Protein AF-A0ABD1Y171-F1 (afdb_monomer_lite)

pLDDT: mean 72.18, std 9.62, range [48.12, 85.44]

Radius of gyration: 14.76 Å; chains: 1; bounding box: 31×34×31 Å

Foldseek 3Di:
DAEDEDQQPPPDDVVVVLVVVLVVCVVPDVDNSVPDDYYYDDFHHDPDDPCRVLRVLVVVLVVCVPPDPPPPPCSNPVSVVVSVVPD

Structure (mmCIF, N/CA/C/O backbone):
data_AF-A0ABD1Y171-F1
#
_entry.id   AF-A0ABD1Y171-F1
#
loop_
_atom_site.group_PDB
_atom_site.id
_atom_site.type_symbol
_atom_site.label_atom_id
_atom_site.label_alt_id
_atom_site.label_comp_id
_atom_site.label_asym_id
_atom_site.label_entity_id
_atom_site.label_seq_id
_atom_site.pdbx_PDB_ins_code
_atom_site.Cartn_x
_atom_site.Cartn_y
_atom_site.Cartn_z
_atom_site.occupancy
_atom_site.B_iso_or_equiv
_atom_site.auth_seq_id
_atom_site.auth_comp_id
_atom_site.auth_asym_id
_atom_site.auth_atom_id
_atom_site.pdbx_PDB_model_num
ATOM 1 N N . MET A 1 1 ? -2.211 3.383 11.888 1.00 66.06 1 MET A N 1
ATOM 2 C CA . MET A 1 1 ? -1.293 3.788 10.806 1.00 66.06 1 MET A CA 1
ATOM 3 C C . MET A 1 1 ? -1.741 3.101 9.531 1.00 66.06 1 MET A C 1
ATOM 5 O O . MET A 1 1 ? -1.774 1.874 9.523 1.00 66.06 1 MET A O 1
ATOM 9 N N . LEU A 1 2 ? -2.120 3.870 8.513 1.00 71.56 2 LEU A N 1
ATOM 10 C CA . LEU A 1 2 ? -2.372 3.374 7.158 1.00 71.56 2 LEU A CA 1
ATOM 11 C C . LEU A 1 2 ? -1.104 3.564 6.323 1.00 71.56 2 LEU A C 1
ATOM 13 O O . LEU A 1 2 ? -0.350 4.514 6.537 1.00 71.56 2 LEU A O 1
ATOM 17 N N . ALA A 1 3 ? -0.856 2.639 5.401 1.00 73.62 3 ALA A N 1
ATOM 18 C CA . ALA A 1 3 ? 0.368 2.613 4.619 1.00 73.62 3 ALA A CA 1
ATOM 19 C C . ALA A 1 3 ? 0.083 2.425 3.129 1.00 73.62 3 ALA A C 1
ATOM 21 O O . ALA A 1 3 ? -0.741 1.591 2.759 1.00 73.62 3 ALA A O 1
ATOM 22 N N . HIS A 1 4 ? 0.813 3.162 2.294 1.00 79.19 4 HIS A N 1
ATOM 23 C CA . HIS A 1 4 ? 0.903 2.921 0.858 1.00 79.19 4 HIS A CA 1
ATOM 24 C C . HIS A 1 4 ? 2.208 2.178 0.526 1.00 79.19 4 HIS A C 1
ATOM 26 O O . HIS A 1 4 ? 3.262 2.474 1.099 1.00 79.19 4 HIS A O 1
ATOM 32 N N . LEU A 1 5 ? 2.122 1.200 -0.379 1.00 78.94 5 LEU A N 1
ATOM 33 C CA . LEU A 1 5 ? 3.233 0.377 -0.858 1.00 78.94 5 LEU A CA 1
ATOM 34 C C . LEU A 1 5 ? 3.462 0.678 -2.345 1.00 78.94 5 LEU A C 1
ATOM 36 O O . LEU A 1 5 ? 2.609 0.343 -3.163 1.00 78.94 5 LEU A O 1
ATOM 40 N N . ASP A 1 6 ? 4.613 1.266 -2.677 1.00 80.19 6 ASP A N 1
ATOM 41 C CA . ASP A 1 6 ? 5.059 1.510 -4.057 1.00 80.19 6 ASP A CA 1
ATOM 42 C C . ASP A 1 6 ? 6.498 1.014 -4.227 1.00 80.19 6 ASP A C 1
ATOM 44 O O . ASP A 1 6 ? 7.448 1.641 -3.751 1.00 80.19 6 ASP A O 1
ATOM 48 N N . SER A 1 7 ? 6.653 -0.131 -4.894 1.00 76.88 7 SER A N 1
ATOM 49 C CA . SER A 1 7 ? 7.956 -0.734 -5.180 1.00 76.88 7 SER A CA 1
ATOM 50 C C . SER A 1 7 ? 8.700 -0.071 -6.333 1.00 76.88 7 SER A C 1
ATOM 52 O O . SER A 1 7 ? 9.910 -0.240 -6.412 1.00 76.88 7 SER A O 1
ATOM 54 N N . PHE A 1 8 ? 8.049 0.702 -7.205 1.00 76.69 8 PHE A N 1
ATOM 55 C CA . PHE A 1 8 ? 8.732 1.369 -8.324 1.00 76.69 8 PHE A CA 1
ATOM 56 C C . PHE A 1 8 ? 9.219 2.778 -7.966 1.00 76.69 8 PHE A C 1
ATOM 58 O O . PHE A 1 8 ? 10.162 3.264 -8.586 1.00 76.69 8 PHE A O 1
ATOM 65 N N . ARG A 1 9 ? 8.649 3.367 -6.903 1.00 68.50 9 ARG A N 1
ATOM 66 C CA . ARG A 1 9 ? 8.853 4.738 -6.405 1.00 68.50 9 ARG A CA 1
ATOM 67 C C . ARG A 1 9 ? 8.496 5.809 -7.440 1.00 68.50 9 ARG A C 1
ATOM 69 O O . ARG A 1 9 ? 9.122 5.927 -8.485 1.00 68.50 9 ARG A O 1
ATOM 76 N N . GLY A 1 10 ? 7.539 6.667 -7.093 1.00 67.44 10 GLY A N 1
ATOM 77 C CA . GLY A 1 10 ? 7.200 7.855 -7.888 1.00 67.44 10 GLY A CA 1
ATOM 78 C C . GLY A 1 10 ? 6.260 7.570 -9.058 1.00 67.44 10 GLY A C 1
ATOM 79 O O . GLY A 1 10 ? 6.125 8.400 -9.951 1.00 67.44 10 GLY A O 1
ATOM 80 N N . THR A 1 11 ? 5.592 6.413 -9.050 1.00 69.44 11 THR A N 1
ATOM 81 C CA . THR A 1 11 ? 4.531 6.102 -10.025 1.00 69.44 11 THR A CA 1
ATOM 82 C C . THR A 1 11 ? 3.247 6.872 -9.757 1.00 69.44 11 THR A C 1
ATOM 84 O O . THR A 1 11 ? 2.460 7.097 -10.673 1.00 69.44 11 THR A O 1
ATOM 87 N N . HIS A 1 12 ? 3.038 7.281 -8.508 1.00 73.00 12 HIS A N 1
ATOM 88 C CA . HIS A 1 12 ? 1.825 7.941 -8.057 1.00 73.00 12 HIS A CA 1
ATOM 89 C C . HIS A 1 12 ? 2.173 9.096 -7.120 1.00 73.00 12 HIS A C 1
ATOM 91 O O . HIS A 1 12 ? 3.159 9.026 -6.385 1.00 73.00 12 HIS A O 1
ATOM 97 N N . ASP A 1 13 ? 1.336 10.134 -7.124 1.00 83.88 13 ASP A N 1
ATOM 98 C CA . ASP A 1 13 ? 1.370 11.189 -6.112 1.00 83.8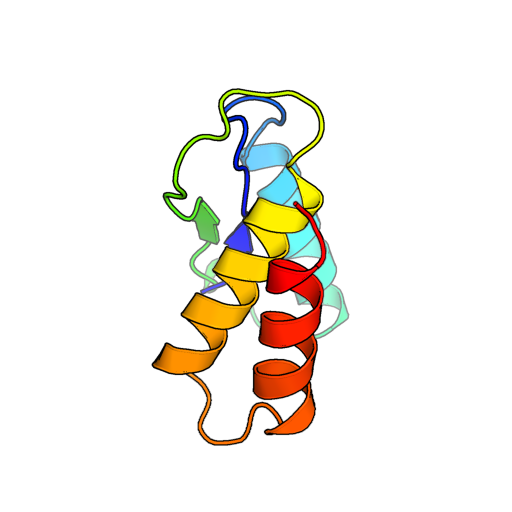8 13 ASP A CA 1
ATOM 99 C C . ASP A 1 13 ? 0.883 10.618 -4.764 1.00 83.88 13 ASP A C 1
ATOM 101 O O . ASP A 1 13 ? -0.285 10.215 -4.657 1.00 83.88 13 ASP A O 1
ATOM 105 N N . PRO A 1 14 ? 1.743 10.561 -3.730 1.00 80.19 14 PRO A N 1
ATOM 106 C CA . PRO A 1 14 ? 1.363 10.030 -2.428 1.00 80.19 14 PRO A CA 1
ATOM 107 C C . PRO A 1 14 ? 0.184 10.770 -1.793 1.00 80.19 14 PRO A C 1
ATOM 109 O O . PRO A 1 14 ? -0.636 10.133 -1.133 1.00 80.19 14 PRO A O 1
ATOM 112 N N . GLU A 1 15 ? 0.053 12.081 -2.017 1.00 83.38 15 GLU A N 1
ATOM 113 C CA . GLU A 1 15 ? -1.029 12.880 -1.431 1.00 83.38 15 GLU A CA 1
ATOM 114 C C . GLU A 1 15 ? -2.389 12.513 -2.027 1.00 83.38 15 GLU A C 1
ATOM 116 O O . GLU A 1 15 ? -3.373 12.372 -1.297 1.00 83.38 15 GLU A O 1
ATOM 121 N N . ALA A 1 16 ? -2.444 12.252 -3.336 1.00 85.44 16 ALA A N 1
ATOM 122 C CA . ALA A 1 16 ? -3.654 11.765 -3.991 1.00 85.44 16 ALA A CA 1
ATOM 123 C C . ALA A 1 16 ? -4.093 10.404 -3.422 1.00 85.44 16 ALA A C 1
ATOM 125 O O . ALA A 1 16 ? -5.276 10.184 -3.150 1.00 85.44 16 ALA A O 1
ATOM 126 N N . ILE A 1 17 ? -3.141 9.502 -3.169 1.00 84.19 17 ILE A N 1
ATOM 127 C CA . ILE A 1 17 ? -3.423 8.201 -2.549 1.00 84.19 17 ILE A CA 1
ATOM 128 C C . ILE A 1 17 ? -3.882 8.371 -1.098 1.00 84.19 17 ILE A C 1
ATOM 130 O O . ILE A 1 17 ? -4.836 7.717 -0.670 1.00 84.19 17 ILE A O 1
ATOM 134 N N . PHE A 1 18 ? -3.244 9.253 -0.330 1.00 85.31 18 PHE A N 1
ATOM 135 C CA . PHE A 1 18 ? -3.639 9.519 1.051 1.00 85.31 18 PHE A CA 1
ATOM 136 C C . PHE A 1 18 ? -5.031 10.129 1.146 1.00 85.31 18 PHE A C 1
ATOM 138 O O . PHE A 1 18 ? -5.786 9.752 2.043 1.00 85.31 18 PHE A O 1
ATOM 145 N N . HIS A 1 19 ? -5.401 11.003 0.212 1.00 84.19 19 HIS A N 1
ATOM 146 C CA . HIS A 1 19 ? -6.754 11.535 0.121 1.00 84.19 19 HIS A CA 1
ATOM 147 C C . HIS A 1 19 ? -7.785 10.413 -0.053 1.00 84.19 19 HIS A C 1
ATOM 149 O O . HIS A 1 19 ? -8.701 10.298 0.759 1.00 84.19 19 HIS A O 1
ATOM 155 N N . VAL A 1 20 ? -7.584 9.522 -1.032 1.00 84.94 20 VAL A N 1
ATOM 156 C CA . VAL A 1 20 ? -8.479 8.374 -1.268 1.00 84.94 20 VAL A CA 1
ATOM 157 C C . VAL A 1 20 ? -8.582 7.484 -0.031 1.00 84.94 20 VAL A C 1
ATOM 159 O O . VAL A 1 20 ? -9.681 7.109 0.379 1.00 84.94 20 VAL A O 1
ATOM 162 N N . LEU A 1 21 ? -7.451 7.163 0.601 1.00 82.88 21 LEU A N 1
ATOM 163 C CA . LEU A 1 21 ? -7.431 6.326 1.798 1.00 82.88 21 LEU A CA 1
ATOM 164 C C . LEU A 1 21 ? -8.167 6.971 2.982 1.00 82.88 21 LEU A C 1
ATOM 166 O O . LEU A 1 21 ? -8.875 6.260 3.693 1.00 82.88 21 LEU A O 1
ATOM 170 N N . ARG A 1 22 ? -8.052 8.292 3.183 1.00 80.94 22 ARG A N 1
ATOM 171 C CA . ARG A 1 22 ? -8.825 9.021 4.205 1.00 80.94 22 ARG A CA 1
ATOM 172 C C . ARG A 1 22 ? -10.322 8.952 3.920 1.00 80.94 22 ARG A C 1
ATOM 174 O O . ARG A 1 22 ? -11.084 8.612 4.819 1.00 80.94 22 ARG A O 1
ATOM 181 N N . THR A 1 23 ? -10.741 9.195 2.677 1.00 81.81 23 THR A N 1
ATOM 182 C CA . THR A 1 23 ? -12.156 9.110 2.282 1.00 81.81 23 THR A CA 1
ATOM 183 C C . THR A 1 23 ? -12.727 7.719 2.540 1.00 81.81 23 THR A C 1
ATOM 185 O O . THR A 1 23 ? -13.780 7.592 3.158 1.00 81.81 23 THR A O 1
ATOM 188 N N . VAL A 1 24 ? -12.025 6.665 2.115 1.00 81.19 24 VAL A N 1
ATOM 189 C CA . VAL A 1 24 ? -12.456 5.276 2.337 1.00 81.19 24 VAL A CA 1
ATOM 190 C C . VAL A 1 24 ? -12.521 4.954 3.830 1.00 81.19 24 VAL A C 1
ATOM 192 O O . VAL A 1 24 ? -13.479 4.332 4.283 1.00 81.19 24 VAL A O 1
ATOM 195 N N . LEU A 1 25 ? -11.540 5.408 4.611 1.00 79.19 25 LEU A N 1
ATOM 196 C CA . LEU A 1 25 ? -11.526 5.205 6.054 1.00 79.19 25 LEU A CA 1
ATOM 197 C C . LEU A 1 25 ? -12.745 5.847 6.737 1.00 79.19 25 LEU A C 1
ATOM 199 O O . LEU A 1 25 ? -13.378 5.176 7.549 1.00 79.19 25 LEU A O 1
ATOM 203 N N . CYS A 1 2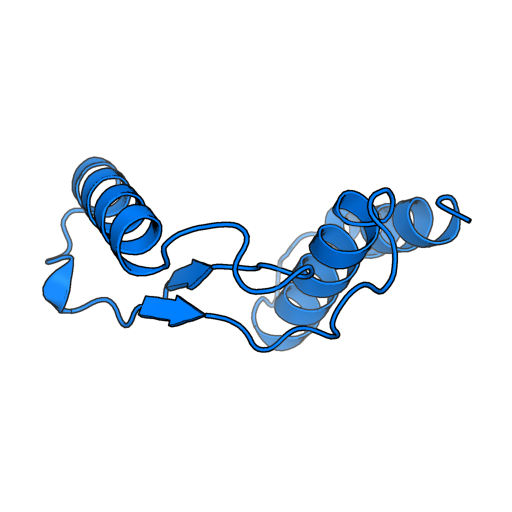6 ? -13.113 7.080 6.368 1.00 76.44 26 CYS A N 1
ATOM 204 C CA . CYS A 1 26 ? -14.303 7.764 6.895 1.00 76.44 26 CYS A CA 1
ATOM 205 C C . CYS A 1 26 ? -15.611 7.024 6.607 1.00 76.44 26 CYS A C 1
ATOM 207 O O . CYS A 1 26 ? -16.561 7.138 7.377 1.00 76.44 26 CYS A O 1
ATOM 209 N N . LEU A 1 27 ? -15.679 6.290 5.491 1.00 79.00 27 LEU A N 1
ATOM 210 C CA . LEU A 1 27 ? -16.868 5.519 5.122 1.00 79.00 27 LEU A CA 1
ATOM 211 C C . LEU A 1 27 ? -17.005 4.229 5.936 1.00 79.00 27 LEU A C 1
ATOM 213 O O . LEU A 1 27 ? -18.118 3.757 6.151 1.00 79.00 27 LEU A O 1
ATOM 217 N N . ILE A 1 28 ? -15.885 3.636 6.356 1.00 77.75 28 ILE A N 1
ATOM 218 C CA . ILE A 1 28 ? -15.859 2.306 6.980 1.00 77.75 28 ILE A CA 1
ATOM 219 C C . ILE A 1 28 ? -15.810 2.404 8.505 1.00 77.75 28 ILE A C 1
ATOM 221 O O . ILE A 1 28 ? -16.340 1.534 9.197 1.00 77.75 28 ILE A O 1
ATOM 225 N N . VAL A 1 29 ? -15.168 3.441 9.046 1.00 75.56 29 VAL A N 1
ATOM 226 C CA . VAL A 1 29 ? -14.924 3.563 10.483 1.00 75.56 29 VAL A CA 1
ATOM 227 C C . VAL A 1 29 ? -15.286 4.975 10.948 1.00 75.56 29 VAL A C 1
ATOM 229 O O . VAL A 1 29 ? -14.821 5.939 10.344 1.00 75.56 29 VAL A O 1
ATOM 232 N N . PRO A 1 30 ? -16.068 5.136 12.034 1.00 75.00 30 PRO A N 1
ATOM 233 C CA . PRO A 1 30 ? -16.399 6.445 12.598 1.00 75.00 30 PRO A CA 1
ATOM 234 C C . PRO A 1 30 ? -15.214 6.997 13.406 1.00 75.00 30 PRO A C 1
ATOM 236 O O . PRO A 1 30 ? -15.300 7.203 14.615 1.00 75.00 30 PRO A O 1
ATOM 239 N N . ILE A 1 31 ? -14.069 7.166 12.749 1.00 76.25 31 ILE A N 1
ATOM 240 C CA . ILE A 1 31 ? -12.853 7.749 13.313 1.00 76.25 31 ILE A CA 1
ATOM 241 C C . ILE A 1 31 ? -12.550 9.014 12.521 1.00 76.25 31 ILE A C 1
ATOM 243 O O . ILE A 1 31 ? -12.717 9.044 11.303 1.00 76.25 31 ILE A O 1
ATOM 247 N N . ASP A 1 32 ? -12.079 10.041 13.222 1.00 76.81 32 ASP A N 1
ATOM 248 C CA . ASP A 1 32 ? -11.503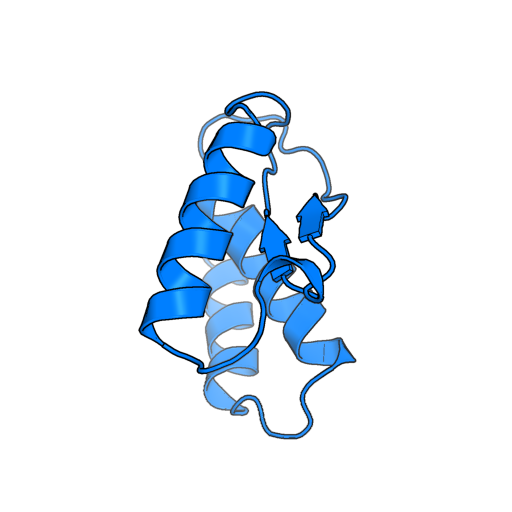 11.219 12.588 1.00 76.81 32 ASP A CA 1
ATOM 249 C C . ASP A 1 32 ? -10.278 10.799 11.739 1.00 76.81 32 ASP A C 1
ATOM 251 O O . ASP A 1 32 ? -9.279 10.314 12.290 1.00 76.81 32 ASP A O 1
ATOM 255 N N . PRO A 1 33 ? -10.340 10.927 10.401 1.00 67.69 33 PRO A N 1
ATOM 256 C CA . PRO A 1 33 ? -9.266 10.504 9.504 1.00 67.69 33 PRO A CA 1
ATOM 257 C C . PRO A 1 33 ? -7.957 11.266 9.743 1.00 67.69 33 PRO A C 1
ATOM 259 O O . PRO A 1 33 ? -6.893 10.741 9.410 1.00 67.69 33 PRO A O 1
ATOM 262 N N . ASP A 1 34 ? -8.005 12.462 10.338 1.00 72.69 34 ASP A N 1
ATOM 263 C CA . ASP A 1 34 ? -6.819 13.276 10.616 1.00 72.69 34 ASP A CA 1
ATOM 264 C C . ASP A 1 34 ? -6.008 12.732 11.798 1.00 72.69 34 ASP A C 1
ATOM 266 O O . ASP A 1 34 ? -4.807 12.987 11.911 1.00 72.69 34 ASP A O 1
ATOM 270 N N . LEU A 1 35 ? -6.619 11.884 12.630 1.00 74.06 35 LEU A N 1
ATOM 271 C CA . LEU A 1 35 ? -5.931 11.146 13.691 1.00 74.06 35 LEU A CA 1
ATOM 272 C C . LEU A 1 35 ? -5.199 9.902 13.170 1.00 74.06 35 LEU A C 1
ATOM 274 O O . LEU A 1 35 ? -4.435 9.267 13.907 1.00 74.06 35 LEU A O 1
ATOM 278 N N . VAL A 1 36 ? -5.408 9.520 11.906 1.00 77.25 36 VAL A N 1
ATOM 279 C CA . VAL A 1 36 ? -4.753 8.352 11.322 1.00 77.25 36 VAL A CA 1
ATOM 280 C C . VAL A 1 36 ? -3.449 8.748 10.652 1.00 77.25 36 VAL A C 1
ATOM 282 O O . VAL A 1 36 ? -3.406 9.352 9.586 1.00 77.25 36 VAL A O 1
ATOM 285 N N . GLN A 1 37 ? -2.348 8.316 11.267 1.00 79.38 37 GLN A N 1
ATOM 286 C CA . GLN A 1 37 ? -1.023 8.453 10.678 1.00 79.38 37 GLN A CA 1
ATOM 287 C C . GLN A 1 37 ? -0.949 7.701 9.339 1.00 79.38 37 GLN A C 1
ATOM 289 O O . GLN A 1 37 ? -1.084 6.471 9.305 1.00 79.38 37 GLN A O 1
ATOM 294 N N . MET A 1 38 ? -0.712 8.451 8.265 1.00 80.31 38 MET A N 1
ATOM 295 C CA . MET A 1 38 ? -0.442 7.946 6.920 1.00 80.31 38 MET A CA 1
ATOM 296 C C . MET A 1 38 ? 1.068 7.840 6.712 1.00 80.31 38 MET A C 1
ATOM 298 O O . MET A 1 38 ? 1.834 8.638 7.254 1.00 80.31 38 MET A O 1
ATOM 302 N N . GLY A 1 39 ? 1.514 6.866 5.927 1.00 80.19 39 GLY A N 1
ATOM 303 C CA . GLY A 1 39 ? 2.920 6.763 5.560 1.00 80.19 39 GLY A CA 1
ATOM 304 C C . GLY A 1 39 ? 3.137 5.990 4.272 1.00 80.19 39 GLY A C 1
ATOM 305 O O . GLY A 1 39 ? 2.372 5.090 3.928 1.00 80.19 39 GLY A O 1
ATOM 306 N N . ILE A 1 40 ? 4.215 6.323 3.571 1.00 75.69 40 ILE A N 1
ATOM 307 C CA . ILE A 1 40 ? 4.758 5.458 2.527 1.00 75.69 40 ILE A CA 1
ATOM 308 C C . ILE A 1 40 ? 5.655 4.449 3.226 1.00 75.69 40 ILE A C 1
ATOM 310 O O . ILE A 1 40 ? 6.546 4.817 3.997 1.00 75.69 40 ILE A O 1
ATOM 314 N N . MET A 1 41 ? 5.417 3.166 2.993 1.00 72.06 41 MET A N 1
ATOM 315 C CA . MET A 1 41 ? 6.347 2.156 3.466 1.00 72.06 41 MET A CA 1
ATOM 316 C C . MET A 1 41 ? 7.569 2.143 2.556 1.00 72.06 41 MET A C 1
ATOM 318 O O . MET A 1 41 ? 7.454 1.941 1.351 1.00 72.06 41 MET A O 1
ATOM 322 N N . ASN A 1 42 ? 8.745 2.333 3.155 1.00 65.56 42 ASN A N 1
ATOM 323 C CA . ASN A 1 42 ? 10.007 2.113 2.466 1.00 65.56 42 ASN A CA 1
ATOM 324 C C . ASN A 1 42 ? 10.111 0.630 2.111 1.00 65.56 42 ASN A C 1
ATOM 326 O O . ASN A 1 42 ? 10.317 -0.214 2.985 1.00 65.56 42 ASN A O 1
ATOM 330 N N . VAL A 1 43 ? 9.937 0.338 0.830 1.00 69.50 43 VAL A N 1
ATOM 331 C CA . VAL A 1 43 ? 10.101 -0.991 0.251 1.00 69.50 43 VAL A CA 1
ATOM 332 C C . VAL A 1 43 ? 11.376 -1.035 -0.580 1.00 69.50 43 VAL A C 1
ATOM 334 O O . VAL A 1 43 ? 11.877 0.007 -1.030 1.00 69.50 43 VAL A O 1
ATOM 337 N N . GLU A 1 44 ? 11.915 -2.243 -0.748 1.00 74.00 44 GLU A N 1
ATOM 338 C CA . GLU A 1 44 ? 12.956 -2.483 -1.742 1.00 74.00 44 GLU A CA 1
ATOM 339 C C . GLU A 1 44 ? 12.432 -2.055 -3.111 1.00 74.00 44 GLU A C 1
ATOM 341 O O . GLU A 1 44 ? 11.294 -2.356 -3.484 1.00 74.00 44 GLU A O 1
ATOM 346 N N . GLN A 1 45 ? 13.247 -1.269 -3.810 1.00 77.06 45 GLN A N 1
ATOM 347 C CA . GLN A 1 45 ? 12.867 -0.733 -5.102 1.00 77.06 45 GLN A CA 1
ATOM 348 C C . GLN A 1 45 ? 13.001 -1.837 -6.147 1.00 77.06 45 GLN A C 1
ATOM 350 O O . GLN A 1 45 ? 14.107 -2.331 -6.388 1.00 77.06 45 GLN A O 1
ATOM 355 N N . GLN A 1 46 ? 11.884 -2.194 -6.777 1.00 80.62 46 GLN A N 1
ATOM 356 C CA . GLN A 1 46 ? 11.890 -3.107 -7.908 1.00 80.62 46 GLN A CA 1
ATOM 357 C C . GLN A 1 46 ? 12.677 -2.466 -9.057 1.00 80.62 46 GLN A C 1
ATOM 359 O O . GLN A 1 46 ? 12.561 -1.267 -9.315 1.00 80.62 46 GLN A O 1
ATOM 364 N N . GLN A 1 47 ? 13.484 -3.270 -9.739 1.00 81.00 47 GLN A N 1
ATOM 365 C CA . GLN A 1 47 ? 14.320 -2.805 -10.851 1.00 81.00 47 GLN A CA 1
ATOM 366 C C . GLN A 1 47 ? 13.667 -3.053 -12.217 1.00 81.00 47 GLN A C 1
ATOM 368 O O . GLN A 1 47 ? 14.154 -2.568 -13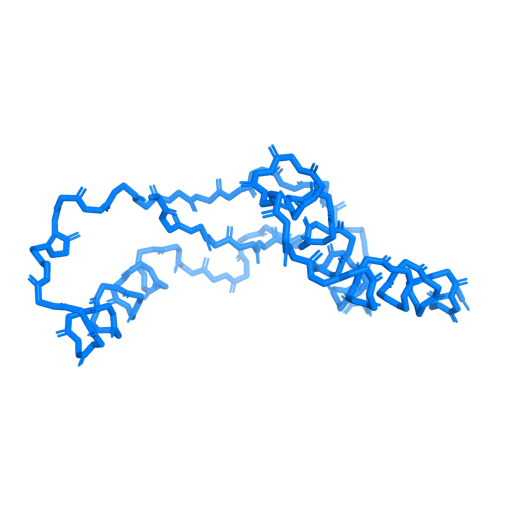.234 1.00 81.00 47 GLN A O 1
ATOM 373 N N . ASP A 1 48 ? 12.562 -3.799 -12.246 1.00 80.25 48 ASP A N 1
ATOM 374 C CA . ASP A 1 48 ? 11.841 -4.176 -13.457 1.00 80.25 48 ASP A CA 1
ATOM 375 C C . ASP A 1 48 ? 10.359 -3.755 -13.395 1.00 80.25 48 ASP A C 1
ATOM 377 O O . ASP A 1 48 ? 9.819 -3.425 -12.338 1.00 80.25 48 ASP A O 1
ATOM 381 N N . GLY A 1 49 ? 9.698 -3.734 -14.554 1.00 79.69 49 GLY A N 1
ATOM 382 C CA . GLY A 1 49 ? 8.298 -3.317 -14.681 1.00 79.69 49 GLY A CA 1
ATOM 383 C C . GLY A 1 49 ? 7.259 -4.423 -14.459 1.00 79.69 49 GLY A C 1
ATOM 384 O O . GLY A 1 49 ? 6.067 -4.145 -14.573 1.00 79.69 49 GLY A O 1
ATOM 385 N N . HIS A 1 50 ? 7.665 -5.666 -14.180 1.00 81.62 50 HIS A N 1
ATOM 386 C CA . HIS A 1 50 ? 6.780 -6.842 -14.189 1.00 81.62 50 HIS A CA 1
ATOM 387 C C . HIS A 1 50 ? 6.654 -7.532 -12.822 1.00 81.62 50 HIS A C 1
ATOM 389 O O . HIS A 1 50 ? 5.712 -8.290 -12.598 1.00 81.62 50 HIS A O 1
ATOM 395 N N . SER A 1 51 ? 7.547 -7.246 -11.876 1.00 81.12 51 SER A N 1
ATOM 396 C CA . SER A 1 51 ? 7.605 -7.883 -10.558 1.00 81.12 51 SER A CA 1
ATOM 397 C C . SER A 1 51 ? 6.836 -7.137 -9.459 1.00 81.12 51 SER A C 1
ATOM 399 O O . SER A 1 51 ? 6.936 -7.496 -8.282 1.00 81.12 51 SER A O 1
ATOM 401 N N . CYS A 1 52 ? 6.018 -6.138 -9.807 1.00 79.44 52 CYS A N 1
ATOM 402 C CA . CYS A 1 52 ? 5.272 -5.326 -8.837 1.00 79.44 52 CYS A CA 1
ATOM 403 C C . CYS A 1 52 ? 4.323 -6.141 -7.955 1.00 79.44 52 CYS A C 1
ATOM 405 O O . CYS A 1 52 ? 4.305 -5.962 -6.736 1.00 79.44 52 CYS A O 1
ATOM 407 N N . GLY A 1 53 ? 3.608 -7.111 -8.534 1.00 79.50 53 GLY A N 1
ATOM 408 C CA . GLY A 1 53 ? 2.747 -8.015 -7.770 1.00 79.50 53 GLY A CA 1
ATOM 409 C C . GLY A 1 53 ? 3.530 -8.844 -6.746 1.00 79.50 53 GLY A C 1
ATOM 410 O O . GLY A 1 53 ? 3.104 -8.981 -5.598 1.00 79.50 53 GLY A O 1
ATOM 411 N N . LYS A 1 54 ? 4.718 -9.335 -7.124 1.00 80.00 54 LYS A N 1
ATOM 412 C CA . LYS A 1 54 ? 5.606 -10.114 -6.246 1.00 80.00 54 LYS A CA 1
ATOM 413 C C . LYS A 1 54 ? 6.108 -9.275 -5.069 1.00 80.00 54 LYS A C 1
ATOM 415 O O . LYS A 1 54 ? 6.009 -9.723 -3.926 1.00 80.00 54 LYS A O 1
ATOM 420 N N . HIS A 1 55 ? 6.564 -8.049 -5.329 1.00 79.25 55 HIS A N 1
ATOM 421 C CA . HIS A 1 55 ? 7.036 -7.123 -4.294 1.00 79.25 55 HIS A CA 1
ATOM 422 C C . HIS A 1 55 ? 5.927 -6.762 -3.296 1.00 79.25 55 HIS A C 1
ATOM 424 O O . HIS A 1 55 ? 6.138 -6.819 -2.081 1.00 79.25 55 HIS A O 1
ATOM 430 N N . VAL A 1 56 ? 4.716 -6.460 -3.781 1.00 78.12 56 VAL A N 1
ATOM 431 C CA . VAL A 1 56 ? 3.559 -6.170 -2.917 1.00 78.12 56 VAL A CA 1
ATOM 432 C C . VAL A 1 56 ? 3.246 -7.359 -2.005 1.00 78.12 56 VAL A C 1
ATOM 434 O O . VAL A 1 56 ? 3.075 -7.183 -0.797 1.00 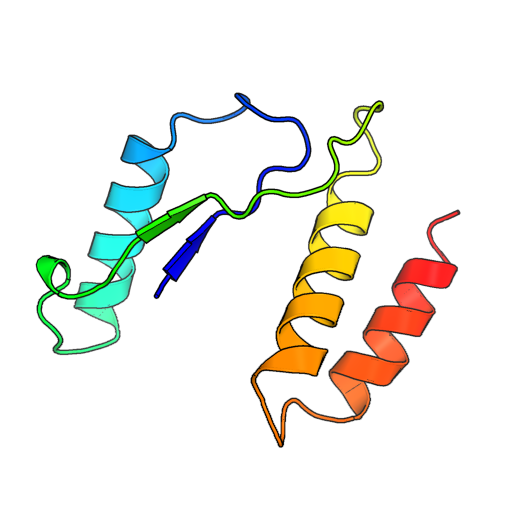78.12 56 VAL A O 1
ATOM 437 N N . LEU A 1 57 ? 3.228 -8.581 -2.543 1.00 76.94 57 LEU A N 1
ATOM 438 C CA . LEU A 1 57 ? 2.933 -9.786 -1.765 1.00 76.94 57 LEU A CA 1
ATOM 439 C C . LEU A 1 57 ? 4.014 -10.101 -0.722 1.00 76.94 57 LEU A C 1
ATOM 441 O O . LEU A 1 57 ? 3.686 -10.430 0.424 1.00 76.94 57 LEU A O 1
ATOM 445 N N . GLN A 1 58 ? 5.296 -9.965 -1.071 1.00 76.88 58 GLN A N 1
ATOM 446 C CA . GLN A 1 58 ? 6.410 -10.122 -0.127 1.00 76.88 58 GLN A CA 1
ATOM 447 C C . GLN A 1 58 ? 6.287 -9.154 1.051 1.00 76.88 58 GLN A C 1
ATOM 449 O O . GLN A 1 58 ? 6.432 -9.555 2.212 1.00 76.88 58 GLN A O 1
ATOM 454 N N . MET A 1 59 ? 5.935 -7.903 0.765 1.00 74.06 59 MET A N 1
ATOM 455 C CA . MET A 1 59 ? 5.770 -6.858 1.769 1.00 74.06 59 MET A CA 1
ATOM 456 C C . MET A 1 59 ? 4.559 -7.084 2.670 1.00 74.06 59 MET A C 1
ATOM 458 O O . MET A 1 59 ? 4.692 -7.004 3.895 1.00 74.06 59 MET A O 1
ATOM 462 N N . LEU A 1 60 ? 3.399 -7.416 2.097 1.00 74.12 60 LEU A N 1
ATOM 463 C CA . LEU A 1 60 ? 2.196 -7.750 2.864 1.00 74.12 60 LEU A CA 1
ATOM 464 C C . LEU A 1 60 ? 2.456 -8.932 3.793 1.00 74.12 60 LEU A C 1
ATOM 466 O O . LEU A 1 60 ? 2.129 -8.882 4.982 1.00 74.12 60 LEU A O 1
ATOM 470 N N . THR A 1 61 ? 3.133 -9.958 3.281 1.00 71.56 61 THR A N 1
ATOM 471 C CA . THR A 1 61 ? 3.476 -11.124 4.086 1.00 71.56 61 THR A CA 1
ATOM 472 C C . THR A 1 61 ? 4.443 -10.749 5.205 1.00 71.56 61 THR A C 1
ATOM 474 O O . THR A 1 61 ? 4.207 -11.105 6.357 1.00 71.56 61 THR A O 1
ATOM 477 N N . GLY A 1 62 ? 5.499 -9.979 4.921 1.00 69.00 62 GLY A N 1
ATOM 478 C CA . GLY A 1 62 ? 6.455 -9.499 5.924 1.00 69.00 62 GLY A CA 1
ATOM 479 C C . GLY A 1 62 ? 5.825 -8.627 7.018 1.00 69.00 62 GLY A C 1
ATOM 480 O O . GLY A 1 62 ? 6.125 -8.811 8.201 1.00 69.00 62 GLY A O 1
ATOM 481 N N . ALA A 1 63 ? 4.916 -7.721 6.652 1.00 64.06 63 ALA A N 1
ATOM 482 C CA . ALA A 1 63 ? 4.179 -6.871 7.588 1.00 64.06 63 ALA A CA 1
ATOM 483 C C . ALA A 1 63 ? 3.228 -7.691 8.476 1.00 64.06 63 ALA A C 1
ATOM 485 O O . ALA A 1 63 ? 3.209 -7.510 9.699 1.00 64.06 63 ALA A O 1
ATOM 486 N N . ALA A 1 64 ? 2.519 -8.661 7.889 1.00 64.31 64 ALA A N 1
ATOM 487 C CA . ALA A 1 64 ? 1.674 -9.605 8.612 1.00 64.31 64 ALA A CA 1
ATOM 488 C C . ALA A 1 64 ? 2.463 -10.407 9.657 1.00 64.31 64 ALA A C 1
ATOM 490 O O . ALA A 1 64 ? 1.990 -10.595 10.780 1.00 64.31 64 ALA A O 1
ATOM 491 N N . LYS A 1 65 ? 3.708 -10.814 9.341 1.00 59.75 65 LYS A N 1
ATOM 492 C CA . LYS A 1 65 ? 4.564 -11.550 10.288 1.00 59.75 65 LYS A CA 1
ATOM 493 C C . LYS A 1 65 ? 4.849 -10.772 11.576 1.00 59.75 65 LYS A C 1
ATOM 495 O O . LYS A 1 65 ? 5.073 -11.417 12.597 1.00 59.75 65 LYS A O 1
ATOM 500 N N . LYS A 1 66 ? 4.878 -9.433 11.528 1.00 56.59 66 LYS A N 1
ATOM 501 C CA . LYS A 1 66 ? 5.333 -8.579 12.639 1.00 56.59 66 LYS A CA 1
ATOM 502 C C . LYS A 1 66 ? 4.214 -8.039 13.532 1.00 56.59 66 LYS A C 1
ATOM 504 O O . LYS A 1 66 ? 4.521 -7.623 14.645 1.00 56.59 66 LYS A O 1
ATOM 509 N N . ARG A 1 67 ? 2.954 -7.989 13.077 1.00 51.78 67 ARG A N 1
ATOM 510 C CA . ARG A 1 67 ? 1.904 -7.225 13.789 1.00 51.78 67 ARG A CA 1
ATOM 511 C C . ARG A 1 67 ? 0.582 -7.936 14.055 1.00 51.78 67 ARG A C 1
ATOM 513 O O . ARG A 1 67 ? -0.210 -7.395 14.817 1.00 51.78 67 ARG A O 1
ATOM 520 N N . VAL A 1 68 ? 0.338 -9.129 13.514 1.00 49.94 68 VAL A N 1
ATOM 521 C CA . VAL A 1 68 ? -0.968 -9.783 13.689 1.00 49.94 68 VAL A CA 1
ATOM 522 C C . VAL A 1 68 ? -0.794 -11.215 14.194 1.00 49.94 68 VAL A C 1
ATOM 524 O O . VAL A 1 68 ? -0.554 -12.142 13.421 1.00 49.94 68 VAL A O 1
ATOM 527 N N . LYS A 1 69 ? -0.931 -11.414 15.513 1.00 48.12 69 LYS A N 1
ATOM 528 C CA . LYS A 1 69 ? -1.214 -12.748 16.066 1.00 48.12 69 LYS A CA 1
ATOM 529 C C . LYS A 1 69 ? -2.636 -13.111 15.629 1.00 48.12 69 LYS A C 1
ATOM 531 O O . LYS A 1 69 ? -3.586 -12.579 16.186 1.00 48.12 69 LYS A O 1
ATOM 536 N N . GLY A 1 70 ? -2.759 -13.947 14.598 1.00 52.59 70 GLY A N 1
ATOM 537 C CA . GLY A 1 70 ? -4.050 -14.379 14.053 1.00 52.59 70 GLY A CA 1
ATOM 538 C C . GLY A 1 70 ? -4.311 -14.012 12.591 1.00 52.59 70 GLY A C 1
ATOM 539 O O . GLY A 1 70 ? -5.383 -14.349 12.103 1.00 52.59 70 GLY A O 1
ATOM 540 N N . LEU A 1 71 ? -3.368 -13.381 11.865 1.00 48.81 71 LEU A N 1
ATOM 541 C CA . LEU A 1 71 ? -3.472 -13.395 10.402 1.00 48.81 71 LEU A CA 1
ATOM 542 C C . LEU A 1 71 ? -3.250 -14.841 9.980 1.00 48.81 71 LEU A C 1
ATOM 544 O O . LEU A 1 71 ? -2.186 -15.406 10.249 1.00 48.81 71 LEU A O 1
ATOM 548 N N . ASP A 1 72 ? -4.312 -15.421 9.439 1.00 54.06 72 ASP A N 1
ATOM 549 C CA . ASP A 1 72 ? -4.498 -16.848 9.269 1.00 54.06 72 ASP A CA 1
ATOM 550 C C . ASP A 1 72 ? -3.238 -17.528 8.714 1.00 54.06 72 ASP A C 1
ATOM 552 O O . ASP A 1 72 ? -2.595 -17.034 7.779 1.00 54.06 72 ASP A O 1
ATOM 556 N N . ARG A 1 73 ? -2.876 -18.670 9.308 1.00 56.88 73 ARG A N 1
ATOM 557 C CA . ARG A 1 73 ? -1.752 -19.512 8.881 1.00 56.88 73 ARG A CA 1
ATOM 558 C C . ARG A 1 73 ? -1.791 -19.749 7.368 1.00 56.88 73 ARG A C 1
ATOM 560 O O . ARG A 1 73 ? -0.737 -19.744 6.739 1.00 56.88 73 ARG A O 1
ATOM 567 N N . CYS A 1 74 ? -2.997 -19.851 6.805 1.00 53.78 74 CYS A N 1
ATOM 568 C CA . CYS A 1 74 ? -3.251 -19.973 5.375 1.00 53.78 74 CYS A CA 1
ATOM 569 C C . CYS A 1 74 ? -2.669 -18.800 4.565 1.00 53.78 74 CYS A C 1
ATOM 571 O O . CYS A 1 74 ? -1.890 -19.018 3.644 1.00 53.78 74 CYS A O 1
ATOM 573 N N . PHE A 1 75 ? -2.927 -17.548 4.959 1.00 54.97 75 PHE A N 1
ATOM 574 C CA . PHE A 1 75 ? -2.428 -16.364 4.244 1.00 54.97 75 PHE A CA 1
ATOM 575 C C . PHE A 1 75 ? -0.899 -16.259 4.287 1.00 54.97 75 PHE A C 1
ATOM 577 O O . PHE A 1 75 ? -0.262 -15.804 3.338 1.00 54.97 75 PHE A O 1
ATOM 584 N N . ARG A 1 76 ? -0.293 -16.702 5.395 1.00 61.34 76 ARG A N 1
ATOM 585 C CA . ARG A 1 76 ? 1.162 -16.714 5.563 1.00 61.34 76 ARG A CA 1
ATOM 586 C C . ARG A 1 76 ? 1.821 -17.837 4.763 1.00 61.34 76 ARG A C 1
ATOM 588 O O . ARG A 1 76 ? 2.840 -17.589 4.132 1.00 61.34 76 ARG A O 1
ATOM 595 N N . GLU A 1 77 ? 1.307 -19.060 4.839 1.00 65.75 77 GLU A N 1
ATOM 596 C CA . GLU A 1 77 ? 1.925 -20.227 4.200 1.00 65.75 77 GLU A CA 1
ATOM 597 C C . GLU A 1 77 ? 1.653 -20.250 2.693 1.00 65.75 77 GLU A C 1
ATOM 599 O O . GLU A 1 77 ? 2.601 -20.372 1.920 1.00 65.75 77 GLU A O 1
ATOM 604 N N . GLU A 1 78 ? 0.409 -20.035 2.265 1.00 65.44 78 GLU A N 1
ATOM 605 C CA . GLU A 1 78 ? 0.050 -20.008 0.842 1.00 65.44 78 GLU A CA 1
ATOM 606 C C . GLU A 1 78 ? 0.547 -18.738 0.148 1.00 65.44 78 GLU A C 1
ATOM 608 O O . GLU A 1 78 ? 1.044 -18.810 -0.971 1.00 65.44 78 GLU A O 1
ATOM 613 N N . GLY A 1 79 ? 0.534 -17.586 0.830 1.00 64.06 79 GLY A N 1
ATOM 614 C CA . GLY A 1 79 ? 1.112 -16.352 0.289 1.00 64.06 79 GLY A CA 1
ATOM 615 C C . GLY A 1 79 ? 2.616 -16.476 0.030 1.00 64.06 79 GLY A C 1
ATOM 616 O O . GLY A 1 79 ? 3.090 -16.115 -1.045 1.00 64.06 79 GLY A O 1
ATOM 617 N N . LEU A 1 80 ? 3.374 -17.050 0.975 1.00 65.81 80 LEU A N 1
ATOM 618 C CA . LEU A 1 80 ? 4.809 -17.307 0.786 1.00 65.81 80 LEU A CA 1
ATOM 619 C C . LEU A 1 80 ? 5.082 -18.349 -0.301 1.00 65.81 80 LEU A C 1
ATOM 621 O O . LEU A 1 80 ? 6.034 -18.177 -1.059 1.00 65.81 80 LEU A O 1
ATOM 625 N N . ARG A 1 81 ? 4.266 -19.408 -0.386 1.00 67.12 81 ARG A N 1
ATOM 626 C CA . ARG A 1 81 ? 4.376 -20.426 -1.443 1.00 67.12 81 ARG A CA 1
ATOM 627 C C . ARG A 1 81 ? 4.123 -19.827 -2.818 1.00 67.12 81 ARG A C 1
ATOM 629 O O . ARG A 1 81 ? 4.941 -20.016 -3.706 1.00 67.12 81 ARG A O 1
ATOM 636 N N . TYR A 1 82 ? 3.052 -19.056 -2.970 1.00 66.12 82 TYR A N 1
ATOM 637 C CA . TYR A 1 82 ? 2.718 -18.396 -4.226 1.00 66.12 82 TYR A CA 1
ATOM 638 C C . TYR A 1 82 ? 3.817 -17.420 -4.666 1.00 66.12 82 TYR A C 1
ATOM 640 O O . TYR A 1 82 ? 4.234 -17.444 -5.819 1.00 66.12 82 TYR A O 1
ATOM 648 N N . ILE A 1 83 ? 4.380 -16.627 -3.747 1.00 65.62 83 ILE A N 1
ATOM 649 C CA . ILE A 1 83 ? 5.531 -15.757 -4.050 1.00 65.62 83 ILE A CA 1
ATOM 650 C C . ILE A 1 83 ? 6.726 -16.562 -4.573 1.00 65.62 83 ILE A C 1
ATOM 652 O O . ILE A 1 83 ? 7.389 -16.119 -5.508 1.00 65.62 83 ILE A O 1
ATOM 656 N N . ALA A 1 84 ? 7.004 -17.724 -3.977 1.00 69.31 84 ALA A N 1
ATOM 657 C CA . ALA A 1 84 ? 8.103 -18.594 -4.390 1.00 69.31 84 ALA A CA 1
ATOM 658 C C . ALA A 1 84 ? 7.883 -19.245 -5.768 1.00 69.31 84 ALA A C 1
ATOM 660 O O . ALA A 1 84 ? 8.833 -19.754 -6.346 1.00 69.31 84 ALA A O 1
ATOM 661 N N . THR A 1 85 ? 6.654 -19.226 -6.298 1.00 71.75 85 THR A N 1
ATOM 662 C CA . THR A 1 85 ? 6.336 -19.698 -7.659 1.00 71.75 85 THR A CA 1
ATOM 663 C C . THR A 1 85 ? 6.357 -18.600 -8.726 1.00 71.75 85 THR A C 1
ATOM 665 O O . THR A 1 85 ? 6.176 -18.906 -9.898 1.00 71.75 85 THR A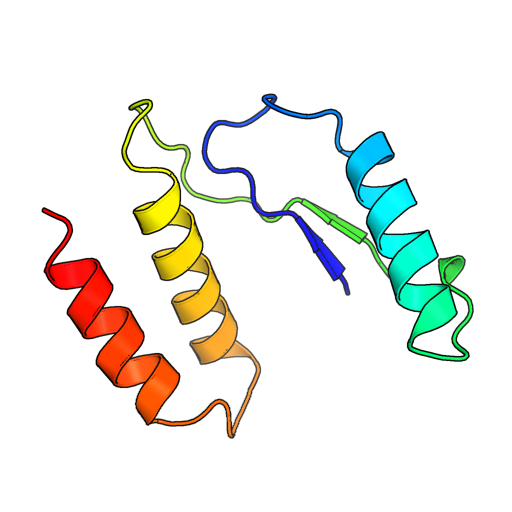 O 1
ATOM 668 N N . LEU A 1 86 ? 6.556 -17.333 -8.342 1.00 63.88 86 LEU A N 1
ATOM 669 C CA . LEU A 1 86 ? 6.631 -16.181 -9.256 1.00 63.88 86 LEU A CA 1
ATOM 670 C C . LEU A 1 86 ? 8.076 -15.882 -9.712 1.00 63.88 86 LEU A C 1
ATOM 672 O O . LEU A 1 86 ? 8.458 -14.711 -9.803 1.00 63.88 86 LEU A O 1
ATOM 676 N N . ASP A 1 87 ? 8.903 -16.910 -9.898 1.00 53.03 87 ASP A N 1
ATOM 677 C CA . ASP A 1 87 ? 10.207 -16.794 -10.575 1.00 53.03 87 ASP A CA 1
ATOM 678 C C . ASP A 1 87 ? 10.054 -17.046 -12.080 1.00 53.03 87 ASP A C 1
ATOM 680 O O . ASP A 1 87 ? 9.364 -18.025 -12.450 1.00 53.03 87 ASP A O 1
#

Sequence (87 aa):
MLAHLDSFRGTHDPEAIFHVLRTVLCLIVPIDPDLVQMGIMNVEQQQDGHSCGKHVLQMLTGAAKKRVKGLDRCFREEGLRYIATLD

Secondary structure (DSSP, 8-state):
-EEEE-SSSSSS-HHHHHHHHHHHHHHHS-S-GGGS-EEEE--PPPSSSS-HHHHHHHHHHHHHHHH-TTS-HHHHHHHHHHHHT--

Organism: NCBI:txid41844

InterPro domains:
  IPR038765 Papain-like cysteine peptidase superfamily [SSF54001] (3-67)